Protein AF-A0A2T2ZT70-F1 (afdb_monomer)

Mean predicted aligned error: 4.53 Å

Radius of gyration: 16.77 Å; Cα contacts (8 Å, |Δi|>4): 71; chains: 1; bounding box: 41×35×42 Å

Foldseek 3Di:
DVVVVVLVCQQQVVDPDDPVLVVQLVVLVVLLVVQCVVVVHQQCPVCVPVSCVRRVVSVVSNSSSHHPVVVVVSNVVSNVVVVVVVVVVVCVVVVNDDDDD

Secondary structure (DSSP, 8-state):
-HHHHHHHHHHTTSS---HHHHHHHHHHHHHHHHHHHHTT-S-TTT-HHHHHHHHHHHHHHHHHHS-HHHHHHHHHHHHHHHHHHHHHHHHHHTTPPP---

InterPro domains:
  IPR036549 Cytochrome c oxidase subunit 6B/Cytochrome c oxidase assembly factor 6-like superfamily [G3DSA:1.10.10.140] (2-87)
  IPR036549 Cytochrome c oxidase subunit 6B/Cytochrome c oxidase assembly factor 6-like superfamily [SSF47694] (12-82)
  IPR048280 Cytochrome oxidase c subunit VIb-like [PF02297] (14-88)
  IPR048281 Cytochrome c oxidase assembly factor 6, fungal [PTHR47677] (14-99)

Solvent-accessible surface area (backbone atoms only — not comparable to full-atom values): 5614 Å² total; per-residue (Å²): 107,74,66,58,54,51,50,48,32,24,30,70,65,78,34,85,70,53,75,69,47,48,49,49,21,51,55,26,45,51,52,29,49,52,45,29,57,78,69,73,48,73,57,59,82,82,43,48,70,66,41,41,74,78,36,34,72,35,45,52,47,25,62,66,47,21,31,53,69,54,53,56,47,50,60,53,44,55,44,52,52,50,52,49,52,52,52,50,53,52,40,51,74,70,69,50,79,83,78,88,128

Structure (mmCIF, N/CA/C/O backbone):
data_AF-A0A2T2ZT70-F1
#
_entry.id   AF-A0A2T2ZT70-F1
#
loop_
_atom_site.group_PDB
_atom_site.id
_atom_site.type_symbol
_atom_site.label_atom_id
_atom_site.label_alt_id
_atom_site.label_comp_id
_atom_site.label_asym_id
_atom_site.label_entity_id
_atom_site.label_seq_id
_atom_site.pdbx_PDB_ins_code
_atom_site.Cartn_x
_atom_site.Cartn_y
_atom_site.Cartn_z
_atom_site.occupancy
_atom_site.B_iso_or_equiv
_atom_site.auth_seq_id
_atom_site.auth_comp_id
_atom_site.auth_asym_id
_atom_site.auth_atom_id
_atom_site.pdbx_PDB_model_num
ATOM 1 N N . SER A 1 1 ? 16.565 -4.143 -20.974 1.00 89.75 1 SER A N 1
ATOM 2 C CA . SER A 1 1 ? 15.762 -3.481 -22.020 1.00 89.75 1 SER A CA 1
ATOM 3 C C . SER A 1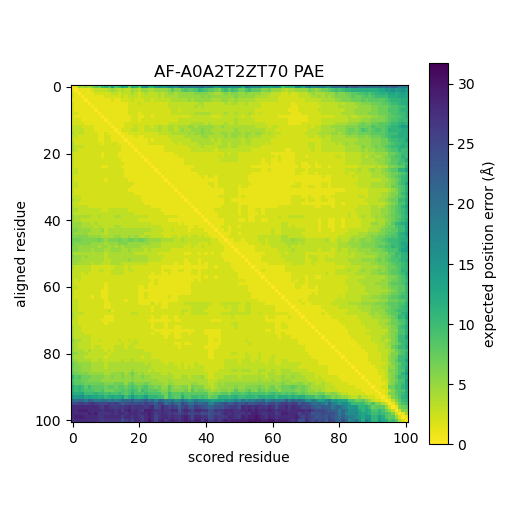 1 ? 15.423 -2.067 -21.574 1.00 89.75 1 SER A C 1
ATOM 5 O O . SER A 1 1 ? 15.512 -1.778 -20.382 1.00 89.75 1 SER A O 1
ATOM 7 N N . GLU A 1 2 ? 15.027 -1.196 -22.503 1.00 92.38 2 GLU A N 1
ATOM 8 C CA . GLU A 1 2 ? 14.574 0.173 -22.201 1.00 92.38 2 GLU A CA 1
ATOM 9 C C . GLU A 1 2 ? 13.370 0.185 -21.243 1.00 92.38 2 GLU A C 1
ATOM 11 O O . GLU A 1 2 ? 13.279 1.018 -20.343 1.00 92.38 2 GLU A O 1
ATOM 16 N N . GLU A 1 3 ? 12.487 -0.808 -21.361 1.00 91.06 3 GLU A N 1
ATOM 17 C CA . GLU A 1 3 ? 11.330 -0.988 -20.478 1.00 91.06 3 GLU A CA 1
ATOM 18 C C . GLU A 1 3 ? 11.736 -1.225 -19.018 1.00 91.06 3 GLU A C 1
ATOM 20 O O . GLU A 1 3 ? 11.160 -0.629 -18.109 1.00 91.06 3 GLU A O 1
ATOM 25 N N . ALA A 1 4 ? 12.764 -2.047 -18.780 1.00 93.69 4 ALA A N 1
ATOM 26 C CA . ALA A 1 4 ? 13.263 -2.309 -17.432 1.00 93.69 4 ALA A CA 1
ATOM 27 C C . ALA A 1 4 ? 13.861 -1.044 -16.795 1.00 93.69 4 ALA A C 1
ATOM 29 O O . ALA A 1 4 ? 13.641 -0.774 -15.613 1.00 93.69 4 ALA A O 1
ATOM 30 N N . GLN A 1 5 ? 14.565 -0.233 -17.590 1.00 96.75 5 GLN A N 1
ATOM 31 C CA . GLN A 1 5 ? 15.108 1.045 -17.136 1.00 96.75 5 GLN A CA 1
ATOM 32 C C . GLN A 1 5 ? 13.988 2.038 -16.806 1.00 96.75 5 GLN A C 1
ATOM 34 O O . GLN A 1 5 ? 14.038 2.701 -15.770 1.00 96.75 5 GLN A O 1
ATOM 39 N N . ARG A 1 6 ? 12.943 2.105 -17.642 1.00 96.50 6 ARG A N 1
ATOM 40 C CA . ARG A 1 6 ? 11.753 2.921 -17.375 1.00 96.50 6 ARG A CA 1
ATOM 41 C C . ARG A 1 6 ? 11.067 2.500 -16.076 1.00 96.50 6 ARG A C 1
ATOM 43 O O . ARG A 1 6 ? 10.760 3.363 -15.255 1.00 96.50 6 ARG A O 1
ATOM 50 N N . ALA A 1 7 ? 10.870 1.199 -15.878 1.00 95.75 7 ALA A N 1
ATOM 51 C CA . ALA A 1 7 ? 10.265 0.663 -14.665 1.00 95.75 7 ALA A CA 1
ATOM 52 C C . ALA A 1 7 ? 11.088 1.011 -13.416 1.00 95.75 7 ALA A C 1
ATOM 54 O O . ALA A 1 7 ? 10.512 1.385 -12.398 1.00 95.75 7 ALA A O 1
ATOM 55 N N . GLU A 1 8 ? 12.423 0.946 -13.482 1.00 97.50 8 GLU A N 1
ATOM 56 C CA . GLU A 1 8 ? 13.278 1.384 -12.369 1.00 97.50 8 GLU A CA 1
ATOM 57 C C . GLU A 1 8 ? 13.154 2.887 -12.100 1.00 97.50 8 GLU A C 1
ATOM 59 O O . GLU A 1 8 ? 13.004 3.279 -10.949 1.00 97.50 8 GLU A O 1
ATOM 64 N N . GLN A 1 9 ? 13.153 3.738 -13.131 1.00 97.75 9 GLN A N 1
ATOM 65 C CA . GLN A 1 9 ? 12.993 5.187 -12.945 1.00 97.75 9 GLN A CA 1
ATOM 66 C C . GLN A 1 9 ? 11.664 5.536 -12.265 1.00 97.75 9 GLN A C 1
ATOM 68 O O . GLN A 1 9 ? 11.625 6.417 -11.407 1.00 97.75 9 GLN A O 1
ATOM 73 N N . VAL A 1 10 ? 10.585 4.832 -12.619 1.00 97.81 10 VAL A N 1
ATOM 74 C CA . VAL A 1 10 ? 9.281 4.979 -11.959 1.00 97.81 10 VAL A CA 1
ATOM 75 C C . VAL A 1 10 ? 9.336 4.463 -10.522 1.00 97.81 10 VAL A C 1
ATOM 77 O O . VAL A 1 10 ? 8.914 5.173 -9.608 1.00 97.81 10 VAL A O 1
ATOM 80 N N . ARG A 1 11 ? 9.918 3.277 -10.288 1.00 97.25 11 ARG A N 1
ATOM 81 C CA . ARG A 1 11 ? 10.096 2.716 -8.937 1.00 97.25 11 ARG A CA 1
ATOM 82 C C . ARG A 1 11 ? 10.900 3.640 -8.021 1.00 97.25 11 ARG A C 1
ATOM 84 O O . ARG A 1 11 ? 10.546 3.803 -6.854 1.00 97.25 11 ARG A O 1
ATOM 91 N N . ALA A 1 12 ? 11.942 4.267 -8.559 1.00 97.12 12 ALA A N 1
ATOM 92 C CA . ALA A 1 12 ? 12.821 5.199 -7.866 1.00 97.12 12 ALA A CA 1
ATOM 93 C C . ALA A 1 12 ? 12.243 6.611 -7.691 1.00 97.12 12 ALA A C 1
ATOM 95 O O . ALA A 1 12 ? 12.855 7.419 -7.001 1.00 97.12 12 ALA A O 1
ATOM 96 N N . GLY A 1 13 ? 11.105 6.931 -8.318 1.00 94.88 13 GLY A N 1
ATOM 97 C CA . GLY A 1 13 ? 10.533 8.281 -8.302 1.00 94.88 13 GLY A CA 1
ATOM 98 C C . GLY A 1 13 ? 11.258 9.291 -9.201 1.00 94.88 13 GLY A C 1
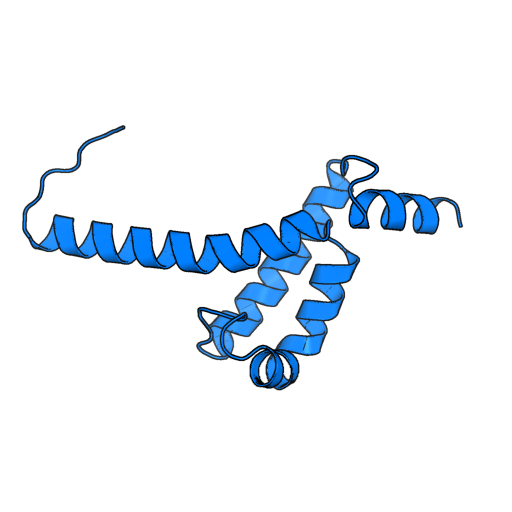ATOM 99 O O . GLY A 1 13 ? 10.900 10.464 -9.207 1.00 94.88 13 GLY A O 1
ATOM 100 N N . ALA A 1 14 ? 12.234 8.850 -10.001 1.00 97.19 14 ALA A N 1
ATOM 101 C CA . ALA A 1 14 ? 12.939 9.686 -10.975 1.00 97.19 14 ALA A CA 1
ATOM 102 C C . ALA A 1 14 ? 12.069 10.038 -12.196 1.00 97.19 14 ALA A C 1
ATOM 104 O O . ALA A 1 14 ? 12.368 10.979 -12.930 1.00 97.19 14 ALA A O 1
ATOM 105 N N . ARG A 1 15 ? 10.988 9.284 -12.428 1.00 96.38 15 ARG A N 1
ATOM 106 C CA . ARG A 1 15 ? 10.020 9.533 -13.498 1.00 96.38 15 ARG A CA 1
ATOM 107 C C . ARG A 1 15 ? 8.600 9.282 -13.009 1.00 96.38 15 ARG A C 1
ATOM 109 O O . ARG A 1 15 ? 8.334 8.291 -12.337 1.00 96.38 15 ARG A O 1
ATOM 116 N N . ALA A 1 16 ? 7.673 10.158 -13.389 1.00 95.94 16 ALA A N 1
ATOM 117 C CA . ALA A 1 16 ? 6.263 9.970 -13.069 1.00 95.94 16 ALA A CA 1
ATOM 118 C C . ALA A 1 16 ? 5.674 8.758 -13.825 1.00 95.94 16 ALA A C 1
ATOM 120 O O . ALA A 1 16 ? 5.962 8.592 -15.018 1.00 95.94 16 ALA A O 1
ATOM 121 N N . PRO A 1 17 ? 4.831 7.934 -13.171 1.00 97.25 17 PRO A N 1
ATOM 122 C CA . PRO A 1 17 ? 4.145 6.834 -13.834 1.00 97.25 17 PRO A CA 1
ATOM 123 C C . PRO A 1 17 ? 3.085 7.351 -14.815 1.00 97.25 17 PRO A C 1
ATOM 125 O O . PRO A 1 17 ? 2.338 8.285 -14.509 1.00 97.25 17 PRO A O 1
ATOM 128 N N . ASP A 1 18 ? 2.957 6.704 -15.969 1.00 97.50 18 ASP A N 1
ATOM 129 C CA . ASP A 1 18 ? 1.863 6.912 -16.915 1.00 97.50 18 ASP A CA 1
ATOM 130 C C . ASP A 1 18 ? 0.561 6.228 -16.454 1.00 97.50 18 ASP A C 1
ATOM 132 O O . ASP A 1 18 ? 0.470 5.646 -15.371 1.00 97.50 18 ASP A O 1
ATOM 136 N N . ARG A 1 19 ? -0.502 6.335 -17.259 1.00 97.81 19 ARG A N 1
ATOM 137 C CA . ARG A 1 19 ? -1.814 5.755 -16.925 1.00 97.81 19 ARG A CA 1
ATOM 138 C C . ARG A 1 19 ? -1.769 4.232 -16.784 1.00 97.81 19 ARG A C 1
ATOM 140 O O . ARG A 1 19 ? -2.444 3.695 -15.910 1.00 97.81 19 ARG A O 1
ATOM 147 N N . THR A 1 20 ? -1.003 3.554 -17.629 1.00 97.62 20 THR A N 1
ATOM 148 C CA . THR A 1 20 ? -0.888 2.093 -17.643 1.00 97.62 20 THR A CA 1
ATOM 149 C C . THR A 1 20 ? -0.056 1.613 -16.455 1.00 97.62 20 THR A C 1
ATOM 151 O O . THR A 1 20 ? -0.428 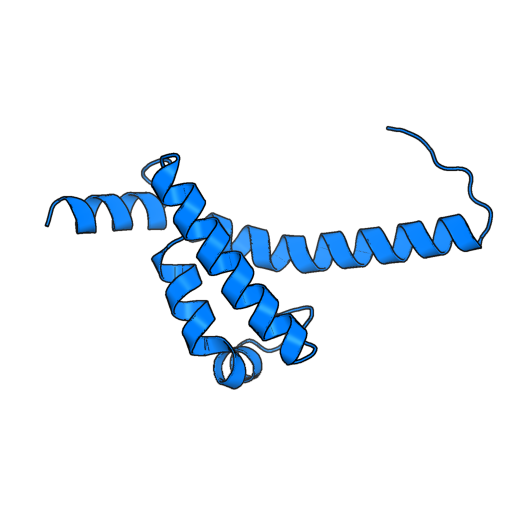0.651 -15.790 1.00 97.62 20 THR A O 1
ATOM 154 N N . GLU A 1 21 ? 1.026 2.321 -16.130 1.00 97.81 21 GLU A N 1
ATOM 155 C CA . GLU A 1 21 ? 1.849 2.079 -14.940 1.00 97.81 21 GLU A CA 1
ATOM 156 C C . GLU A 1 21 ? 1.047 2.289 -13.650 1.00 97.81 21 GLU A C 1
ATOM 158 O O . GLU A 1 21 ? 1.078 1.436 -12.765 1.00 97.81 21 GLU A O 1
ATOM 163 N N . ARG A 1 22 ? 0.245 3.361 -13.565 1.00 98.06 22 ARG A N 1
ATOM 164 C CA . ARG A 1 22 ? -0.657 3.578 -12.421 1.00 98.06 22 ARG A CA 1
ATOM 165 C C . ARG A 1 22 ? -1.692 2.472 -12.276 1.00 98.06 22 ARG A C 1
ATOM 167 O O . ARG A 1 22 ? -1.930 2.029 -11.157 1.00 98.06 22 ARG A O 1
ATOM 174 N N . LYS A 1 23 ? -2.284 2.020 -13.387 1.00 98.38 23 LYS A N 1
ATOM 175 C CA . LYS A 1 23 ? -3.253 0.919 -13.379 1.00 98.38 23 LYS A CA 1
ATOM 176 C C . LYS A 1 23 ? -2.631 -0.350 -12.784 1.00 98.38 23 LYS A C 1
ATOM 178 O O . LYS A 1 23 ? -3.185 -0.887 -11.833 1.00 98.38 23 LYS A O 1
ATOM 183 N N . ARG A 1 24 ? -1.447 -0.751 -13.267 1.00 98.00 24 ARG A N 1
ATOM 184 C CA . ARG A 1 24 ? -0.703 -1.906 -12.730 1.00 98.00 24 ARG A CA 1
ATOM 185 C C . ARG A 1 24 ? -0.391 -1.753 -11.243 1.00 98.00 24 ARG A C 1
ATOM 187 O O . ARG A 1 24 ? -0.630 -2.671 -10.469 1.00 98.00 24 ARG A O 1
ATOM 194 N N . CYS A 1 25 ? 0.080 -0.575 -10.833 1.00 98.38 25 CYS A N 1
ATOM 195 C CA . CYS A 1 25 ? 0.356 -0.296 -9.428 1.00 98.38 25 CYS A CA 1
ATOM 196 C C . CYS A 1 25 ? -0.894 -0.456 -8.542 1.00 98.38 25 CYS A C 1
ATOM 198 O O . CYS A 1 25 ? -0.826 -1.060 -7.475 1.00 98.38 25 CYS A O 1
ATOM 200 N N . TRP A 1 26 ? -2.050 0.063 -8.966 1.00 98.12 26 TRP A N 1
ATOM 201 C CA . TRP A 1 26 ? -3.289 -0.061 -8.192 1.00 98.12 26 TRP A CA 1
ATOM 202 C C . TRP A 1 26 ? -3.807 -1.498 -8.138 1.00 98.12 26 TRP A C 1
ATOM 204 O O . TRP A 1 26 ? -4.216 -1.942 -7.072 1.00 98.12 26 TRP A O 1
ATOM 214 N N . GLU A 1 27 ? -3.720 -2.250 -9.235 1.00 98.56 27 GLU A N 1
ATOM 215 C CA . GLU A 1 27 ? -4.068 -3.676 -9.247 1.00 98.56 27 GLU A CA 1
ATOM 216 C C . GLU A 1 27 ? -3.179 -4.482 -8.287 1.00 98.56 27 GLU A C 1
ATOM 218 O O . GLU A 1 27 ? -3.682 -5.318 -7.536 1.00 98.56 27 GLU A O 1
ATOM 223 N N . ALA A 1 28 ? -1.871 -4.203 -8.258 1.00 98.56 28 ALA A N 1
ATOM 224 C CA . ALA A 1 28 ? -0.934 -4.829 -7.329 1.00 98.56 28 ALA A CA 1
ATOM 225 C C . ALA A 1 28 ? -1.212 -4.440 -5.864 1.00 98.56 28 ALA A C 1
ATOM 22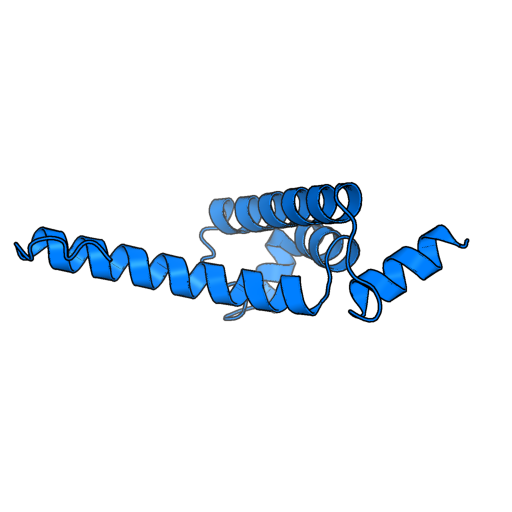7 O O . ALA A 1 28 ? -1.203 -5.294 -4.975 1.00 98.56 28 ALA A O 1
ATOM 228 N N . ARG A 1 29 ? -1.522 -3.160 -5.612 1.00 98.62 29 ARG A N 1
ATOM 229 C CA . ARG A 1 29 ? -1.943 -2.658 -4.294 1.00 98.62 29 ARG A CA 1
ATOM 230 C C . ARG A 1 29 ? -3.182 -3.395 -3.795 1.00 98.62 29 ARG A C 1
ATOM 232 O O . ARG A 1 29 ? -3.213 -3.827 -2.646 1.00 98.62 29 ARG A O 1
ATOM 239 N N . ASP A 1 30 ? -4.196 -3.522 -4.643 1.00 98.50 30 ASP A N 1
ATOM 240 C CA . ASP A 1 30 ? -5.479 -4.107 -4.263 1.00 98.50 30 ASP A CA 1
ATOM 241 C C . ASP A 1 30 ? -5.343 -5.615 -3.999 1.00 98.50 30 ASP A C 1
ATOM 243 O O . ASP A 1 30 ? -5.939 -6.122 -3.051 1.00 98.50 30 ASP A O 1
ATOM 247 N N . GLN A 1 31 ? -4.482 -6.320 -4.743 1.00 98.62 31 GLN A N 1
ATOM 248 C CA . GLN A 1 31 ? -4.122 -7.715 -4.452 1.00 98.62 31 GLN A CA 1
ATOM 249 C C . GLN A 1 31 ? -3.431 -7.862 -3.091 1.00 98.62 31 GLN A C 1
ATOM 251 O O . GLN A 1 31 ? -3.819 -8.717 -2.290 1.00 98.62 31 GLN A O 1
ATOM 256 N N . TYR A 1 32 ? -2.449 -7.002 -2.800 1.00 98.69 32 TYR A N 1
ATOM 257 C CA . TYR A 1 32 ? -1.768 -6.989 -1.506 1.00 98.69 32 TYR A CA 1
ATOM 258 C C . TYR A 1 32 ? -2.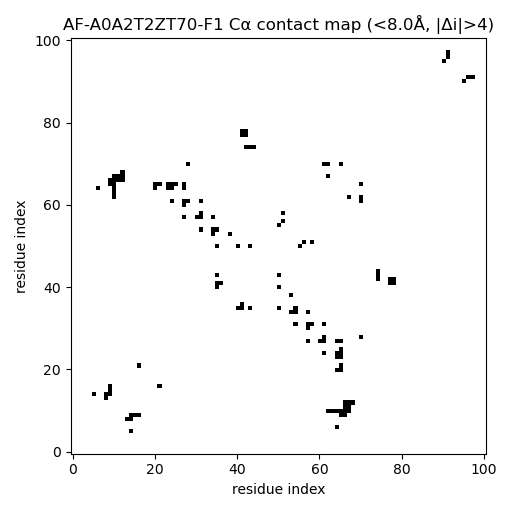746 -6.721 -0.359 1.00 98.69 32 TYR A C 1
ATOM 260 O O . TYR A 1 32 ? -2.787 -7.474 0.611 1.00 98.69 32 TYR A O 1
ATOM 268 N N . PHE A 1 33 ? -3.604 -5.710 -0.493 1.00 98.56 33 PHE A N 1
ATOM 269 C CA . PHE A 1 33 ? -4.614 -5.380 0.511 1.00 98.56 33 PHE A CA 1
ATOM 270 C C . PHE A 1 33 ? -5.666 -6.474 0.689 1.00 98.56 33 PHE A C 1
ATOM 272 O O . PHE A 1 33 ? -6.003 -6.779 1.829 1.00 98.56 33 PHE A O 1
ATOM 279 N N . ALA A 1 34 ? -6.097 -7.139 -0.384 1.00 98.56 34 ALA A N 1
ATOM 280 C CA . ALA A 1 34 ? -6.982 -8.294 -0.281 1.00 98.56 34 ALA A CA 1
ATOM 281 C C . ALA A 1 34 ? -6.328 -9.454 0.488 1.00 98.56 34 ALA A C 1
ATOM 283 O O . ALA A 1 34 ? -7.005 -10.145 1.248 1.00 98.56 34 ALA A O 1
ATOM 284 N N . CYS A 1 35 ? -5.017 -9.673 0.330 1.00 98.69 35 CYS A N 1
ATOM 285 C CA . CYS A 1 35 ? -4.295 -10.643 1.154 1.00 98.69 35 CYS A CA 1
ATOM 286 C C . CYS A 1 35 ? -4.277 -10.238 2.631 1.00 98.69 35 CYS A C 1
ATOM 288 O O . CYS A 1 35 ? -4.564 -11.070 3.496 1.00 98.69 35 CYS A O 1
ATOM 290 N N . LEU A 1 36 ? -3.994 -8.965 2.924 1.00 98.50 36 LEU A N 1
ATOM 291 C CA . LEU A 1 36 ? -4.024 -8.452 4.292 1.00 98.50 36 LEU A CA 1
ATOM 292 C C . LEU A 1 36 ? -5.410 -8.636 4.930 1.00 98.50 36 LEU A C 1
ATOM 294 O O . LEU A 1 36 ? -5.499 -9.116 6.057 1.00 98.50 36 LEU A O 1
ATOM 298 N N . ASP A 1 37 ? -6.481 -8.326 4.194 1.00 98.25 37 ASP A N 1
ATOM 299 C CA . ASP A 1 37 ? -7.865 -8.482 4.654 1.00 98.25 37 ASP A CA 1
ATOM 300 C C . ASP A 1 37 ? -8.197 -9.946 4.976 1.00 98.25 37 ASP A C 1
ATOM 302 O O . ASP A 1 37 ? -8.708 -10.234 6.057 1.00 98.25 37 ASP A O 1
ATOM 306 N N . ARG A 1 38 ? -7.828 -10.895 4.100 1.00 98.38 38 ARG A N 1
ATOM 307 C CA . ARG A 1 38 ? -8.030 -12.339 4.345 1.00 98.38 38 ARG A CA 1
ATOM 308 C C . ARG A 1 38 ? -7.310 -12.847 5.598 1.00 98.38 38 ARG A C 1
ATOM 310 O O . ARG A 1 38 ? -7.772 -13.804 6.212 1.00 98.38 38 ARG A O 1
ATOM 317 N N . ASN A 1 39 ? -6.193 -12.223 5.968 1.00 97.94 39 ASN A N 1
ATOM 318 C CA . ASN A 1 39 ? -5.394 -12.589 7.137 1.00 97.94 39 ASN A CA 1
ATOM 319 C C . ASN A 1 39 ? -5.690 -11.720 8.372 1.00 97.94 39 ASN A C 1
ATOM 321 O O . ASN A 1 39 ? -5.000 -11.846 9.380 1.00 97.94 39 ASN A O 1
ATOM 325 N N . ASN A 1 40 ? -6.709 -10.853 8.318 1.00 96.88 40 ASN A N 1
ATOM 326 C CA . ASN A 1 40 ? -7.062 -9.915 9.389 1.00 96.88 40 ASN A CA 1
ATOM 327 C C . ASN A 1 40 ? -5.906 -8.979 9.803 1.00 96.88 40 ASN A C 1
ATOM 329 O O . ASN A 1 40 ? -5.757 -8.625 10.973 1.00 96.88 40 ASN A O 1
ATOM 333 N N . ILE A 1 41 ? -5.089 -8.553 8.837 1.00 97.50 41 ILE A N 1
ATOM 334 C CA . ILE A 1 41 ? -3.972 -7.628 9.046 1.00 97.50 41 ILE A CA 1
ATOM 335 C C . ILE A 1 41 ? -4.402 -6.222 8.605 1.00 97.50 41 ILE A C 1
ATOM 337 O O . ILE A 1 41 ? -4.599 -5.939 7.421 1.00 97.50 41 ILE A O 1
ATOM 341 N N . LEU A 1 42 ? -4.536 -5.298 9.558 1.00 96.38 42 LEU A N 1
ATOM 342 C CA . LEU A 1 42 ? -4.775 -3.887 9.234 1.00 96.38 42 LEU A CA 1
ATOM 343 C C . LEU A 1 42 ? -3.463 -3.155 8.931 1.00 96.38 42 LEU A C 1
ATOM 345 O O . LEU A 1 42 ? -3.347 -2.484 7.905 1.00 96.38 42 LEU A O 1
ATOM 349 N N . ASP A 1 43 ? -2.494 -3.298 9.834 1.00 96.88 43 ASP A N 1
ATOM 350 C CA . ASP A 1 43 ? -1.217 -2.595 9.808 1.00 96.88 43 ASP A CA 1
ATOM 351 C C . ASP A 1 43 ? -0.081 -3.569 9.484 1.00 96.88 43 ASP A C 1
ATOM 353 O O . ASP A 1 43 ? 0.442 -4.263 10.355 1.00 96.88 43 ASP A O 1
ATOM 357 N N . ALA A 1 44 ? 0.294 -3.607 8.207 1.00 94.88 44 ALA A N 1
ATOM 358 C CA . ALA A 1 44 ? 1.398 -4.424 7.715 1.00 94.88 44 ALA A CA 1
ATOM 359 C C . ALA A 1 44 ? 2.777 -3.981 8.241 1.00 94.88 44 ALA A C 1
ATOM 361 O O . ALA A 1 44 ? 3.725 -4.755 8.144 1.00 94.88 44 ALA A O 1
ATOM 362 N N . LEU A 1 45 ? 2.902 -2.757 8.775 1.00 94.44 45 LEU A N 1
ATOM 363 C CA . LEU A 1 45 ? 4.163 -2.208 9.286 1.00 94.44 45 LEU A CA 1
ATOM 364 C C . LEU A 1 45 ? 4.418 -2.602 10.750 1.00 94.44 45 LEU A C 1
ATOM 366 O O . LEU A 1 45 ? 5.542 -2.493 11.229 1.00 94.44 45 LEU A O 1
ATOM 370 N N . LYS A 1 46 ? 3.391 -3.073 11.473 1.00 95.38 46 LYS A N 1
ATOM 371 C CA . LYS A 1 46 ? 3.525 -3.515 12.873 1.00 95.38 46 LYS A CA 1
ATOM 372 C C . LYS A 1 46 ? 4.307 -4.817 13.028 1.00 95.38 46 LYS A C 1
ATOM 374 O O . LYS A 1 46 ? 5.070 -4.954 13.978 1.00 95.38 46 LYS A O 1
ATOM 379 N N . ASP A 1 47 ? 4.090 -5.767 12.123 1.00 93.75 47 ASP A N 1
ATOM 380 C CA . ASP A 1 47 ? 4.816 -7.039 12.081 1.00 93.75 47 ASP A CA 1
ATOM 381 C C . ASP A 1 47 ? 5.079 -7.420 10.623 1.00 93.75 47 ASP A C 1
ATOM 383 O O . ASP A 1 47 ? 4.385 -8.240 10.010 1.00 93.75 47 ASP A O 1
ATOM 387 N N . GLU A 1 48 ? 6.087 -6.771 10.041 1.00 92.12 48 GLU A N 1
ATOM 388 C CA . GLU A 1 48 ? 6.472 -6.991 8.647 1.00 92.12 48 GLU A CA 1
ATOM 389 C C . GLU A 1 48 ? 6.899 -8.441 8.400 1.00 92.12 48 GLU A C 1
ATOM 391 O O . GLU A 1 48 ? 6.623 -8.991 7.336 1.00 92.12 48 GLU A O 1
ATOM 396 N N . LYS A 1 49 ? 7.517 -9.101 9.389 1.00 94.56 49 LYS A N 1
ATOM 397 C CA . LYS A 1 49 ? 7.982 -10.485 9.251 1.00 94.56 49 LYS A CA 1
ATOM 398 C C . LYS A 1 49 ? 6.811 -11.459 9.188 1.00 94.56 49 LYS A C 1
ATOM 400 O O . LYS A 1 49 ? 6.817 -12.347 8.337 1.00 94.56 49 LYS A O 1
ATOM 405 N N . ALA A 1 50 ? 5.821 -11.327 10.070 1.00 94.06 50 ALA A N 1
ATOM 406 C CA . ALA A 1 50 ? 4.614 -12.144 10.004 1.00 94.06 50 ALA A CA 1
ATOM 407 C C . ALA A 1 50 ? 3.816 -11.840 8.7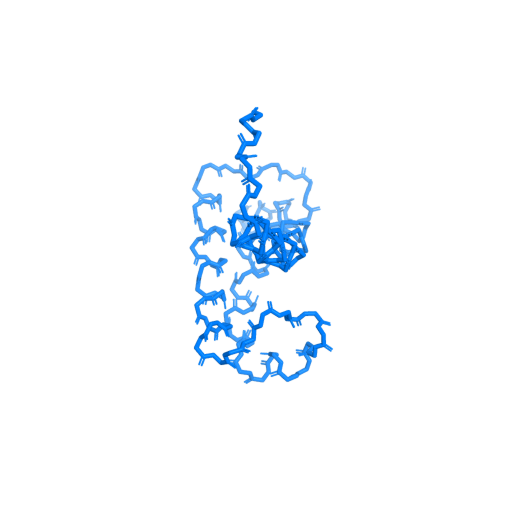33 1.00 94.06 50 ALA A C 1
ATOM 409 O O . ALA A 1 50 ? 3.404 -12.767 8.038 1.00 94.06 50 ALA A O 1
ATOM 410 N N . THR A 1 51 ? 3.686 -10.561 8.373 1.00 95.88 51 THR A N 1
ATOM 411 C CA . THR A 1 51 ? 2.990 -10.142 7.151 1.00 95.88 51 THR A CA 1
ATOM 412 C C . THR A 1 51 ? 3.658 -10.710 5.898 1.00 95.88 51 THR A C 1
ATOM 414 O O . THR A 1 51 ? 2.975 -11.241 5.026 1.00 95.88 51 THR A O 1
ATOM 417 N N . ALA A 1 52 ? 4.989 -10.680 5.815 1.00 95.56 52 ALA A N 1
ATOM 418 C CA . ALA A 1 52 ? 5.738 -11.229 4.687 1.00 95.56 52 ALA A CA 1
ATOM 419 C C . ALA A 1 52 ? 5.583 -12.752 4.553 1.00 95.56 52 ALA A C 1
ATOM 421 O O . ALA A 1 52 ? 5.619 -13.270 3.440 1.00 95.56 52 ALA A O 1
ATOM 422 N N . LYS A 1 53 ? 5.363 -13.485 5.654 1.00 97.12 53 LYS A N 1
ATOM 423 C CA . LYS A 1 53 ? 5.099 -14.933 5.587 1.00 97.12 53 LYS A CA 1
ATOM 424 C C . LYS A 1 53 ? 3.772 -15.264 4.908 1.00 97.12 53 LYS A C 1
ATOM 426 O O . LYS A 1 53 ? 3.685 -16.306 4.270 1.00 97.12 53 LYS A O 1
ATOM 431 N N . VAL A 1 54 ? 2.756 -14.415 5.067 1.00 97.94 54 VAL A N 1
ATOM 432 C CA . VAL A 1 54 ? 1.397 -14.687 4.564 1.00 97.94 54 VAL A CA 1
ATOM 433 C C . VAL A 1 54 ? 1.058 -13.939 3.276 1.00 97.94 54 VAL A C 1
ATOM 435 O O . VAL A 1 54 ? 0.306 -14.465 2.467 1.00 97.94 54 VAL A O 1
ATOM 438 N N . CYS A 1 55 ? 1.630 -12.751 3.066 1.00 98.25 55 CYS A N 1
ATOM 439 C CA . CYS A 1 55 ? 1.354 -11.862 1.930 1.00 98.25 55 CYS A CA 1
ATOM 440 C C . CYS A 1 55 ? 2.634 -11.403 1.210 1.00 98.25 55 CYS A C 1
ATOM 442 O O . CYS A 1 55 ? 2.660 -10.350 0.568 1.00 98.25 55 CYS A O 1
ATOM 444 N N . GLY A 1 56 ? 3.733 -12.153 1.351 1.00 97.69 56 GLY A N 1
ATOM 445 C CA . GLY A 1 56 ? 5.020 -11.812 0.742 1.00 97.69 56 GLY A CA 1
ATOM 446 C C . GLY A 1 56 ? 4.985 -11.829 -0.785 1.00 97.69 56 GLY A C 1
ATOM 447 O O . GLY A 1 56 ? 5.590 -10.963 -1.412 1.00 97.69 56 GLY A O 1
ATOM 448 N N . ALA A 1 57 ? 4.233 -12.756 -1.386 1.00 98.06 57 ALA A N 1
ATOM 449 C CA . ALA A 1 57 ? 4.093 -12.840 -2.839 1.00 98.06 57 ALA A CA 1
ATOM 450 C C . ALA A 1 57 ? 3.440 -11.573 -3.413 1.00 98.06 57 ALA A C 1
ATOM 452 O O . ALA A 1 57 ? 3.971 -10.960 -4.340 1.00 98.06 57 ALA A O 1
ATOM 453 N N . GLU A 1 58 ? 2.335 -11.127 -2.815 1.00 98.50 58 GLU A N 1
ATOM 454 C CA . GLU A 1 58 ? 1.661 -9.895 -3.206 1.00 98.50 58 GLU A CA 1
ATOM 455 C C . GLU A 1 58 ? 2.500 -8.651 -2.875 1.00 98.50 58 GLU A C 1
ATOM 457 O O . GL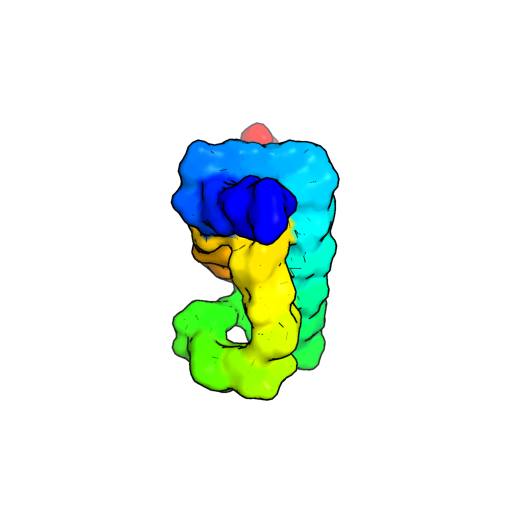U A 1 58 ? 2.485 -7.697 -3.651 1.00 98.50 58 GLU A O 1
ATOM 462 N N . SER A 1 59 ? 3.286 -8.658 -1.786 1.00 97.50 59 SER A N 1
ATOM 463 C CA . SER A 1 59 ? 4.208 -7.552 -1.460 1.00 97.50 59 SER A CA 1
ATOM 464 C C . SER A 1 59 ? 5.278 -7.373 -2.536 1.00 97.50 59 SER A C 1
ATOM 466 O O . SER A 1 59 ? 5.546 -6.246 -2.944 1.00 97.50 59 SER A O 1
ATOM 468 N N . VAL A 1 60 ? 5.846 -8.469 -3.052 1.00 98.00 60 VAL A N 1
ATOM 469 C CA . VAL A 1 60 ? 6.841 -8.422 -4.138 1.00 98.00 60 VAL A CA 1
ATOM 470 C C . VAL A 1 60 ? 6.245 -7.804 -5.402 1.00 98.00 60 VAL A C 1
ATOM 472 O O . VAL A 1 60 ? 6.878 -6.960 -6.034 1.00 98.00 60 VAL A O 1
ATOM 475 N N . VAL A 1 61 ? 5.020 -8.187 -5.771 1.00 98.06 61 VAL A N 1
ATOM 476 C CA . VAL A 1 61 ? 4.328 -7.611 -6.936 1.00 98.06 61 VAL A CA 1
ATOM 477 C C . VAL A 1 61 ? 4.024 -6.130 -6.705 1.00 98.06 61 VAL A C 1
ATOM 479 O O . VAL A 1 61 ? 4.273 -5.306 -7.584 1.00 98.06 61 VAL A O 1
ATOM 482 N N . PHE A 1 62 ? 3.568 -5.773 -5.505 1.00 98.19 62 PHE A N 1
ATOM 483 C CA . PHE A 1 62 ? 3.280 -4.393 -5.129 1.00 98.19 62 PHE A CA 1
ATOM 484 C C . PHE A 1 62 ? 4.525 -3.496 -5.185 1.00 98.19 62 PHE A C 1
ATOM 486 O O . PHE A 1 62 ?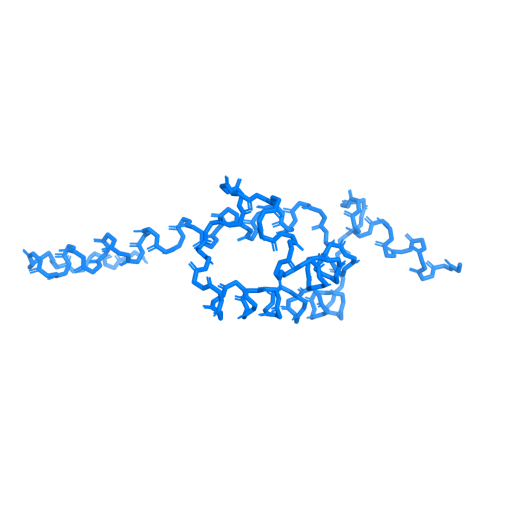 4.476 -2.409 -5.755 1.00 98.19 62 PHE A O 1
ATOM 493 N N . GLU A 1 63 ? 5.663 -3.966 -4.677 1.00 97.06 63 GLU A N 1
ATOM 494 C CA . GLU A 1 63 ? 6.939 -3.238 -4.698 1.00 97.06 63 GLU A CA 1
ATOM 495 C C . GLU A 1 63 ? 7.587 -3.186 -6.088 1.00 97.06 63 GLU A C 1
ATOM 497 O O . GLU A 1 63 ? 8.316 -2.242 -6.403 1.00 97.06 63 GLU A O 1
ATOM 502 N N . ARG A 1 64 ? 7.300 -4.170 -6.947 1.00 97.38 64 ARG A N 1
ATOM 503 C CA . ARG A 1 64 ? 7.743 -4.188 -8.346 1.00 97.38 64 ARG A CA 1
ATOM 504 C C . ARG A 1 64 ? 6.949 -3.216 -9.221 1.00 97.38 64 ARG A C 1
ATOM 506 O O . ARG A 1 64 ? 7.535 -2.556 -10.079 1.00 97.38 64 ARG A O 1
ATOM 513 N N . ASP A 1 65 ? 5.634 -3.144 -9.035 1.00 97.75 65 ASP A N 1
ATOM 514 C CA . ASP A 1 65 ? 4.745 -2.432 -9.962 1.00 97.75 65 ASP A CA 1
ATOM 515 C C . ASP A 1 65 ? 4.443 -0.988 -9.535 1.00 97.75 65 ASP A C 1
ATOM 517 O O . ASP A 1 65 ? 3.917 -0.210 -10.334 1.00 97.75 65 ASP A O 1
ATOM 521 N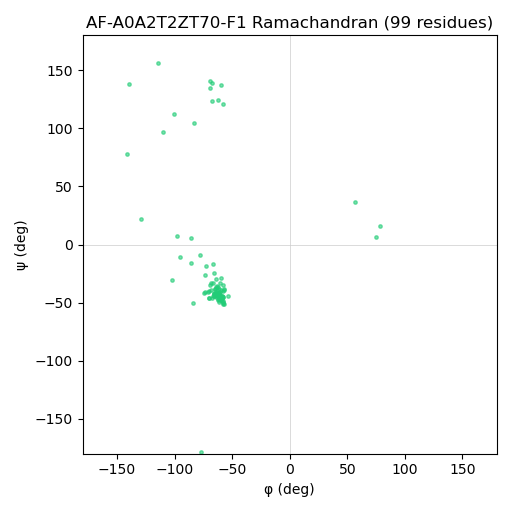 N . CYS A 1 66 ? 4.808 -0.599 -8.311 1.00 97.75 66 CYS A N 1
ATOM 522 C CA . CYS A 1 66 ? 4.601 0.748 -7.781 1.00 97.75 66 CYS A CA 1
ATOM 523 C C . CYS A 1 66 ? 5.901 1.510 -7.510 1.00 97.75 66 CYS A C 1
ATOM 525 O O . CYS A 1 66 ? 6.945 0.940 -7.208 1.00 97.75 66 CYS A O 1
ATOM 527 N N . ALA A 1 67 ? 5.806 2.844 -7.510 1.00 97.62 67 ALA A N 1
ATOM 528 C CA . ALA A 1 67 ? 6.832 3.698 -6.918 1.00 97.62 67 ALA A CA 1
ATOM 529 C C . ALA A 1 67 ? 7.006 3.378 -5.424 1.00 97.62 67 ALA A C 1
ATOM 531 O O . ALA A 1 67 ? 6.012 3.239 -4.705 1.00 97.62 67 ALA A O 1
ATOM 532 N N . ARG A 1 68 ? 8.251 3.316 -4.932 1.00 97.00 68 ARG A N 1
ATOM 533 C CA . ARG A 1 68 ? 8.540 2.984 -3.520 1.00 97.00 68 ARG A CA 1
ATOM 534 C C . ARG A 1 68 ? 7.848 3.944 -2.545 1.00 97.00 68 ARG A C 1
ATOM 536 O O . ARG A 1 68 ? 7.272 3.515 -1.547 1.00 97.00 68 ARG A O 1
ATOM 543 N N . GLU A 1 69 ? 7.802 5.227 -2.894 1.00 96.44 69 GLU A N 1
ATOM 544 C CA . GLU A 1 69 ? 7.079 6.245 -2.123 1.00 96.44 69 GLU A CA 1
ATOM 545 C C . GLU A 1 69 ? 5.570 5.982 -2.072 1.00 96.44 69 GLU A C 1
ATOM 547 O O . GLU A 1 69 ? 4.934 6.190 -1.041 1.00 96.44 69 GLU A O 1
ATOM 552 N N . TRP A 1 70 ? 4.986 5.465 -3.157 1.00 97.62 70 TRP A N 1
ATOM 553 C CA . TRP A 1 70 ? 3.564 5.121 -3.196 1.00 97.62 70 TRP A CA 1
ATOM 554 C C . TRP A 1 70 ? 3.262 3.901 -2.333 1.00 97.62 70 TRP A C 1
ATOM 556 O O . TRP A 1 70 ? 2.267 3.912 -1.616 1.00 97.62 70 TRP A O 1
ATOM 566 N N . VAL A 1 71 ? 4.124 2.880 -2.346 1.00 97.81 71 VAL A N 1
ATOM 567 C CA . VAL A 1 71 ? 3.991 1.708 -1.463 1.00 97.81 71 VAL A CA 1
ATOM 568 C C . VAL A 1 71 ? 3.971 2.151 -0.001 1.00 97.81 71 VAL A C 1
ATOM 570 O O . VAL A 1 71 ? 3.040 1.822 0.740 1.00 97.81 71 VAL A O 1
ATOM 573 N N . SER A 1 72 ? 4.958 2.956 0.396 1.00 96.44 72 SER A N 1
ATOM 574 C CA . SER A 1 72 ? 5.058 3.521 1.743 1.00 96.44 72 SER A CA 1
ATOM 575 C C . SER A 1 72 ? 3.833 4.362 2.105 1.00 96.44 72 SER A C 1
ATOM 577 O O . SER A 1 72 ? 3.268 4.205 3.191 1.00 96.44 72 SER A O 1
ATOM 579 N N . TYR A 1 73 ? 3.394 5.232 1.193 1.00 96.88 73 TYR A N 1
ATOM 580 C CA . TYR A 1 73 ? 2.211 6.064 1.381 1.00 96.88 73 TYR A CA 1
ATOM 581 C C . TYR A 1 73 ? 0.946 5.225 1.564 1.00 96.88 73 TYR A C 1
ATOM 583 O O . TYR A 1 73 ? 0.224 5.425 2.535 1.00 96.88 73 TYR A O 1
ATOM 591 N N . PHE A 1 74 ? 0.688 4.252 0.690 1.00 98.00 74 PHE A N 1
ATOM 592 C CA . PHE A 1 74 ? -0.521 3.434 0.747 1.00 98.00 74 PHE A CA 1
ATOM 593 C C . PHE A 1 74 ? -0.596 2.585 2.018 1.00 98.00 74 PHE A C 1
ATOM 595 O O . PHE A 1 74 ? -1.668 2.512 2.620 1.00 98.00 74 PHE A O 1
ATOM 602 N N . LYS A 1 75 ? 0.521 1.989 2.466 1.00 97.12 75 LYS A N 1
ATOM 603 C CA . LYS A 1 75 ? 0.567 1.225 3.727 1.00 97.12 75 LYS A CA 1
ATOM 604 C C . LYS A 1 75 ? 0.177 2.110 4.922 1.00 97.12 75 LYS A C 1
ATOM 606 O O . LYS A 1 75 ? -0.682 1.727 5.712 1.00 97.12 75 LYS A O 1
ATOM 611 N N . LYS A 1 76 ? 0.723 3.331 5.004 1.00 97.56 76 LYS A N 1
ATOM 612 C CA . LYS A 1 76 ? 0.376 4.313 6.052 1.00 97.56 76 LYS A CA 1
ATOM 613 C C . LYS A 1 76 ? -1.066 4.814 5.926 1.00 97.56 76 LYS A C 1
ATOM 615 O O . LYS A 1 76 ? -1.788 4.901 6.919 1.00 97.56 76 LYS A O 1
ATOM 620 N N . TRP A 1 77 ? -1.495 5.129 4.704 1.00 97.62 77 TRP A N 1
ATOM 621 C CA . TRP A 1 77 ? -2.823 5.667 4.423 1.00 97.62 77 TRP A CA 1
ATOM 622 C C . TRP A 1 77 ? -3.928 4.677 4.783 1.00 97.62 77 TRP A C 1
ATOM 624 O O . TRP A 1 77 ? -4.918 5.087 5.374 1.00 97.62 77 TRP A O 1
ATOM 634 N N . ARG A 1 78 ? -3.742 3.377 4.523 1.00 97.06 78 ARG A N 1
ATOM 635 C CA . ARG A 1 78 ? -4.696 2.323 4.909 1.00 97.06 78 ARG A CA 1
ATOM 636 C C . ARG A 1 78 ? -5.038 2.364 6.404 1.00 97.06 78 ARG A C 1
ATOM 638 O O . ARG A 1 78 ? -6.210 2.294 6.766 1.00 97.06 78 ARG A O 1
ATOM 645 N N . VAL A 1 79 ? -4.033 2.525 7.268 1.00 97.12 79 VAL A N 1
ATOM 646 C CA . VAL A 1 79 ? -4.225 2.624 8.726 1.00 97.12 79 VAL A CA 1
ATOM 647 C C . VAL A 1 79 ? -4.895 3.947 9.106 1.00 97.12 79 VAL A C 1
ATOM 649 O O . VAL A 1 79 ? -5.850 3.960 9.883 1.00 97.12 79 VAL A O 1
ATOM 652 N N . ALA A 1 80 ? -4.428 5.062 8.538 1.00 97.19 80 ALA A N 1
ATOM 653 C CA . ALA A 1 80 ? -4.988 6.384 8.814 1.00 97.19 80 ALA A CA 1
ATOM 654 C C . ALA A 1 80 ? -6.464 6.497 8.392 1.00 97.19 80 ALA A C 1
ATOM 656 O O . ALA A 1 80 ? -7.288 6.996 9.159 1.00 97.19 80 ALA A O 1
ATOM 657 N N . ASP A 1 81 ? -6.808 5.997 7.205 1.00 96.94 81 ASP A N 1
ATOM 658 C CA . ASP A 1 81 ? -8.171 5.961 6.675 1.00 96.94 81 ASP A CA 1
ATOM 659 C C . ASP A 1 81 ? -9.083 5.069 7.525 1.00 96.94 81 ASP A C 1
ATOM 661 O O . ASP A 1 81 ? -10.190 5.481 7.877 1.00 96.94 81 ASP A O 1
ATOM 665 N N . HIS A 1 82 ? -8.601 3.895 7.951 1.00 96.75 82 HIS A N 1
ATOM 666 C CA . HIS A 1 82 ? -9.343 3.047 8.883 1.00 96.75 82 HIS A CA 1
ATOM 667 C C . HIS A 1 82 ? -9.648 3.785 10.192 1.00 96.75 82 HIS A C 1
ATOM 669 O O . HIS A 1 82 ? -10.805 3.853 10.605 1.00 96.75 82 HIS A O 1
ATOM 675 N N . ASN A 1 83 ? -8.636 4.385 10.823 1.00 95.69 83 ASN A N 1
ATOM 676 C CA . ASN A 1 83 ? -8.800 5.110 12.084 1.00 95.69 83 ASN A CA 1
ATOM 677 C C . ASN A 1 83 ? -9.747 6.306 11.936 1.00 95.69 83 ASN A C 1
ATOM 679 O O . ASN A 1 83 ? -10.613 6.517 12.786 1.00 95.69 83 ASN A O 1
ATOM 683 N N . LYS A 1 84 ? -9.630 7.056 10.830 1.00 96.12 84 LYS A N 1
ATOM 684 C CA . LYS A 1 84 ? -10.549 8.147 10.490 1.00 96.12 84 LYS A CA 1
ATOM 685 C C . LYS A 1 84 ? -11.986 7.634 10.402 1.00 96.12 84 LYS A C 1
ATOM 687 O O . LYS A 1 84 ? -12.866 8.205 11.038 1.00 96.12 84 LYS A O 1
ATOM 692 N N . LYS A 1 85 ? -12.226 6.541 9.672 1.00 95.06 85 LYS A N 1
ATOM 693 C CA . LYS A 1 85 ? -13.559 5.932 9.532 1.00 95.06 85 LYS A CA 1
ATOM 694 C C . LYS A 1 85 ? -14.127 5.461 10.870 1.00 95.06 85 LYS A C 1
ATOM 696 O O . LYS A 1 85 ? -15.297 5.713 11.134 1.00 95.06 85 LYS A O 1
ATOM 701 N N . GLN A 1 86 ? -13.323 4.834 11.734 1.00 94.50 86 GLN A N 1
ATOM 702 C CA . GLN A 1 86 ? -13.786 4.438 13.072 1.00 94.50 86 GLN A CA 1
ATOM 703 C C . GLN A 1 86 ? -14.154 5.652 13.928 1.00 94.50 86 GLN A C 1
ATOM 705 O O . GLN A 1 86 ? -15.193 5.654 14.584 1.00 94.50 86 GLN A O 1
ATOM 710 N N . ARG A 1 87 ? -13.334 6.709 13.889 1.00 92.94 87 ARG A N 1
ATOM 711 C CA . ARG A 1 87 ? -13.607 7.938 14.636 1.00 92.94 87 ARG A CA 1
ATOM 712 C C . ARG A 1 87 ? -14.884 8.626 14.160 1.00 92.94 87 ARG A C 1
ATOM 714 O O . ARG A 1 87 ? -15.666 9.059 14.997 1.00 92.94 87 ARG A O 1
ATOM 721 N N . LEU A 1 88 ? -15.101 8.706 12.847 1.00 91.88 88 LEU A N 1
ATOM 722 C CA . LEU A 1 88 ? -16.329 9.267 12.279 1.00 91.88 88 LEU A CA 1
ATOM 723 C C . LEU A 1 88 ? -17.562 8.471 12.723 1.00 91.88 88 LEU A C 1
ATOM 725 O O . LEU A 1 88 ? -18.483 9.064 13.272 1.00 91.88 88 LEU A O 1
ATOM 729 N N . ARG A 1 89 ? -17.525 7.135 12.628 1.00 92.19 89 ARG A N 1
ATOM 730 C CA . ARG A 1 89 ? -18.612 6.263 13.114 1.00 92.19 89 ARG A CA 1
ATOM 731 C C . ARG A 1 89 ? -18.912 6.461 14.600 1.00 92.19 89 ARG A C 1
ATOM 733 O O . ARG A 1 89 ? -20.067 6.442 15.009 1.00 92.19 89 ARG A O 1
ATOM 740 N N . GLN A 1 90 ? -17.875 6.645 15.420 1.00 90.56 90 GLN A N 1
ATOM 741 C CA . GLN A 1 90 ? -18.042 6.909 16.849 1.00 90.56 90 GLN A CA 1
ATOM 742 C C . GLN A 1 90 ? -18.736 8.255 17.102 1.00 90.56 90 GLN A C 1
ATOM 744 O O . GLN A 1 90 ? -19.600 8.332 17.970 1.00 90.56 90 GLN A O 1
ATOM 749 N N . LEU A 1 91 ? -18.362 9.303 16.363 1.00 88.75 91 LEU A N 1
ATOM 750 C CA . LEU A 1 91 ? -18.979 10.627 16.475 1.00 88.75 91 LEU A CA 1
ATOM 751 C C . LEU A 1 91 ? -20.447 10.604 16.023 1.00 88.75 91 LEU A C 1
ATOM 753 O O . LEU A 1 91 ? -21.304 11.124 16.733 1.00 88.75 91 LEU A O 1
ATOM 757 N N . GLU A 1 92 ? -20.744 9.941 14.903 1.00 88.44 92 GLU A N 1
ATOM 758 C CA . GLU A 1 92 ? -22.113 9.728 14.411 1.00 88.44 92 GLU A CA 1
ATOM 759 C C . GLU A 1 92 ? -22.977 9.001 15.455 1.00 88.44 92 GLU A C 1
ATOM 761 O O . GLU A 1 92 ? -24.087 9.435 15.759 1.00 88.44 92 GLU A O 1
ATOM 766 N N . ALA A 1 93 ? -22.447 7.945 16.084 1.00 87.88 93 ALA A N 1
ATOM 767 C CA . ALA A 1 93 ? -23.142 7.213 17.146 1.00 87.88 93 ALA A CA 1
ATOM 768 C C . ALA A 1 93 ? -23.374 8.048 18.422 1.00 87.88 93 ALA A C 1
ATOM 770 O O . ALA A 1 93 ? -24.297 7.766 19.183 1.00 87.88 93 ALA A O 1
ATOM 771 N N . GLN A 1 94 ? -22.555 9.077 18.659 1.00 86.81 94 GLN A N 1
ATOM 772 C CA . GLN A 1 94 ? -22.698 10.024 19.773 1.00 86.81 94 GLN A CA 1
ATOM 773 C C . GLN A 1 94 ? -23.643 11.193 19.445 1.00 86.81 94 GLN A C 1
ATOM 775 O O . GLN A 1 94 ? -23.784 12.108 20.254 1.00 86.81 94 GLN A O 1
ATOM 780 N N . GLY A 1 95 ? -24.300 11.171 18.280 1.00 79.56 95 GLY A N 1
ATOM 781 C CA . GLY A 1 95 ? -25.236 12.212 17.857 1.00 79.56 95 GLY A CA 1
ATOM 782 C C . GLY A 1 95 ? -24.560 13.478 17.329 1.00 79.56 95 GLY A C 1
ATOM 783 O O . GLY A 1 95 ? -25.216 14.515 17.226 1.00 79.56 95 GLY A O 1
ATOM 784 N N . ALA A 1 96 ? -23.266 13.425 16.991 1.00 72.25 96 ALA A N 1
ATOM 785 C CA . ALA A 1 96 ? -22.607 14.536 16.318 1.00 72.25 96 ALA A CA 1
ATOM 786 C C . ALA A 1 96 ? -23.185 14.692 14.903 1.00 72.25 96 ALA A C 1
ATOM 788 O O . ALA A 1 96 ? -23.156 13.755 14.104 1.00 72.25 96 ALA A O 1
ATOM 789 N N . GLN A 1 97 ? -23.703 15.880 14.591 1.00 65.69 97 GLN A N 1
ATOM 790 C CA . GLN A 1 97 ? -24.122 16.221 13.234 1.00 65.69 97 GLN A CA 1
ATOM 791 C C . GLN A 1 97 ? -22.887 16.344 12.333 1.00 65.69 97 GLN A C 1
ATOM 793 O O . GLN A 1 97 ? -21.879 16.944 12.712 1.00 65.69 97 GLN A O 1
ATOM 798 N N . SER A 1 98 ? -22.961 15.747 11.145 1.00 62.34 98 SER A N 1
ATOM 799 C CA . SER A 1 98 ? -21.911 15.779 10.129 1.00 62.34 98 SER A CA 1
ATOM 800 C C . SER A 1 98 ? -21.572 17.218 9.736 1.00 62.34 98 SER A C 1
ATOM 802 O O . SER A 1 98 ? -22.431 17.940 9.235 1.00 62.34 98 SER A O 1
ATOM 804 N N . VAL A 1 99 ? -20.313 17.624 9.924 1.00 64.75 99 VAL A N 1
ATOM 805 C CA . VAL A 1 99 ? -19.779 18.835 9.290 1.00 64.75 99 VAL A CA 1
ATOM 806 C C . VAL A 1 99 ? -19.350 18.435 7.883 1.00 64.75 99 VAL A C 1
ATOM 808 O O . VAL A 1 99 ? -18.347 17.740 7.716 1.00 64.75 99 VAL A O 1
ATOM 811 N N . GLU A 1 100 ? -20.144 18.815 6.886 1.00 56.91 100 GLU A N 1
ATOM 812 C CA . GLU A 1 100 ? -19.726 18.763 5.485 1.00 56.91 100 GLU A CA 1
ATOM 813 C C . GLU A 1 100 ? -18.532 19.713 5.302 1.00 56.91 100 GLU A C 1
ATOM 815 O O . GLU A 1 100 ? -18.602 20.886 5.672 1.00 56.91 100 GLU A O 1
ATOM 820 N N . ILE A 1 101 ? -17.421 19.182 4.784 1.00 55.00 101 ILE A N 1
ATOM 821 C CA . ILE A 1 101 ? -16.250 19.950 4.338 1.00 55.00 101 ILE A CA 1
ATOM 822 C C . ILE A 1 101 ? -16.088 19.703 2.846 1.00 55.00 101 ILE A C 1
ATOM 824 O O . ILE A 1 101 ? -16.074 18.506 2.470 1.00 55.00 101 ILE A O 1
#

Sequence (101 aa):
SEEAQRAEQVRAGARAPDRTERKRCWEARDQYFACLDRNNILDALKDEKATAKVCGAESVVFERDCAREWVSYFKKWRVADHNKKQRLRQLEAQGAQSVEI

Organism: NCBI:txid2025994

pLDDT: mean 94.13, std 8.55, range [55.0, 98.69]